Protein AF-B7Q8H0-F1 (afdb_monomer)

Mean predicted aligned error: 14.31 Å

Radius of gyration: 25.02 Å; Cα contacts (8 Å, |Δi|>4): 119; chains: 1; bounding box: 87×61×46 Å

InterPro domains:
  IPR004979 Transcription factor AP-2 [PTHR10812] (8-72)
  IPR013854 Transcription factor AP-2, C-terminal [PF03299] (25-73)

Sequence (161 aa):
MKPRNSSENHKEMVISAVTSPTDVFCSVPGRLSLLSSTSKYKVTVGEVQRRLSPPECLNASLLGGVLRRGMVKEFVDLLNQDRSPLCNTRPQTILEPNIQRHLTHFSLITHGFGSPAIVAALTAVQNFLNESLKYLEKQLSNYPSAPHLGSVDPKKEDTKK

Organism: Ixodes scapularis (NCBI:txid6945)

Foldseek 3Di:
DDDDDPPPPPPPPPPDDDFDQAAFLDWDFDPPDDPPDRDTDGDGLVNLVVCCDPPNVPDLDLVVLVVLLVVLVVVLVLLVLQQQDQDPDRDDRPDDPVSNVVSNVVCVVVSNVVSVVSSVVSVVVSSSSSSNSSVSVVVVVPPPDDPDDDDDDDDDDDDDD

pLDDT: mean 72.46, std 21.13, range [27.27, 94.62]

Structure (mmCIF, N/CA/C/O backbone):
data_AF-B7Q8H0-F1
#
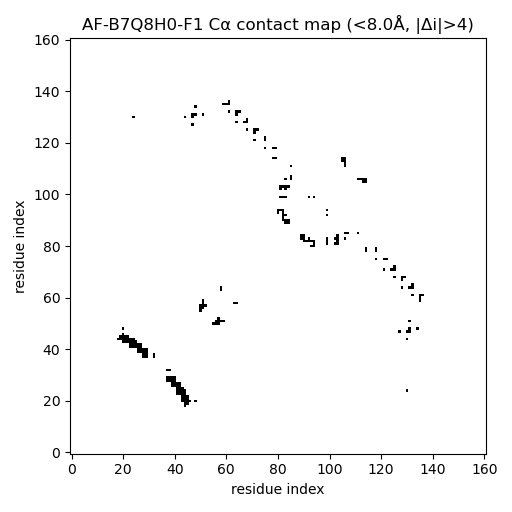_entry.id   AF-B7Q8H0-F1
#
loop_
_atom_site.group_PDB
_atom_site.id
_atom_site.type_symbol
_atom_site.label_atom_id
_atom_site.label_alt_id
_atom_site.label_comp_id
_atom_site.label_asym_id
_atom_site.label_entity_id
_atom_site.label_seq_id
_atom_site.pdbx_PDB_ins_code
_atom_site.Cartn_x
_atom_site.Cartn_y
_atom_site.Cartn_z
_atom_site.occupancy
_atom_site.B_iso_or_equiv
_atom_site.auth_seq_id
_atom_site.auth_comp_id
_atom_site.auth_asym_id
_atom_site.auth_atom_id
_atom_site.pdbx_PDB_model_num
ATOM 1 N N . MET A 1 1 ? 19.114 -30.294 -10.083 1.00 36.84 1 MET A N 1
ATOM 2 C CA . MET A 1 1 ? 18.721 -28.940 -9.630 1.00 36.84 1 MET A CA 1
ATOM 3 C C . MET A 1 1 ? 17.233 -28.965 -9.313 1.00 36.84 1 MET A C 1
ATOM 5 O O . MET A 1 1 ? 16.459 -29.375 -10.163 1.00 36.84 1 MET A O 1
ATOM 9 N N . LYS A 1 2 ? 16.851 -28.675 -8.066 1.00 30.56 2 LYS A N 1
ATOM 10 C CA . LYS A 1 2 ? 15.481 -28.847 -7.544 1.00 30.56 2 LYS A CA 1
ATOM 11 C C . LYS A 1 2 ? 14.653 -27.584 -7.854 1.00 30.56 2 LYS A C 1
ATOM 13 O O . LYS A 1 2 ? 15.193 -26.492 -7.662 1.00 30.56 2 LYS A O 1
ATOM 18 N N . PRO A 1 3 ? 13.403 -27.688 -8.337 1.00 30.77 3 PRO A N 1
ATOM 19 C CA . PRO A 1 3 ? 12.607 -26.517 -8.685 1.00 30.77 3 PRO A CA 1
ATOM 20 C C . PRO A 1 3 ? 12.142 -25.797 -7.412 1.00 30.77 3 PRO A C 1
ATOM 22 O O . PRO A 1 3 ? 11.745 -26.425 -6.429 1.00 30.77 3 PRO A O 1
ATOM 25 N N . ARG A 1 4 ? 12.238 -24.465 -7.419 1.00 28.38 4 ARG A N 1
ATOM 26 C CA . ARG A 1 4 ? 11.740 -23.584 -6.358 1.00 28.38 4 ARG A CA 1
ATOM 27 C C . ARG A 1 4 ? 10.243 -23.371 -6.598 1.00 28.38 4 ARG A C 1
ATOM 29 O O . ARG A 1 4 ? 9.867 -22.648 -7.513 1.00 28.38 4 ARG A O 1
ATOM 36 N N . ASN A 1 5 ? 9.409 -24.023 -5.790 1.00 28.61 5 ASN A N 1
ATOM 37 C CA . ASN A 1 5 ? 7.985 -23.715 -5.681 1.00 28.61 5 ASN A CA 1
ATOM 38 C C . ASN A 1 5 ? 7.831 -22.348 -5.002 1.00 28.61 5 ASN A C 1
ATOM 40 O O . ASN A 1 5 ? 7.979 -22.250 -3.785 1.00 28.61 5 ASN A O 1
ATOM 44 N N . SER A 1 6 ? 7.516 -21.313 -5.775 1.00 28.67 6 SER A N 1
ATOM 45 C CA . SER A 1 6 ? 6.968 -20.065 -5.241 1.00 28.67 6 SER A CA 1
ATOM 46 C C . SER A 1 6 ? 5.451 -20.127 -5.353 1.00 28.67 6 SER A C 1
ATOM 48 O O . SER A 1 6 ? 4.854 -19.641 -6.307 1.00 28.67 6 SER A O 1
ATOM 50 N N . SER A 1 7 ? 4.823 -20.784 -4.382 1.00 27.78 7 SER A N 1
ATOM 51 C CA . SER A 1 7 ? 3.393 -20.627 -4.130 1.00 27.78 7 SER A CA 1
ATOM 52 C C . SER A 1 7 ? 3.198 -19.320 -3.362 1.00 27.78 7 SER A C 1
ATOM 54 O O . SER A 1 7 ? 3.103 -19.318 -2.135 1.00 27.78 7 SER A O 1
ATOM 56 N N . GLU A 1 8 ? 3.198 -18.194 -4.077 1.00 27.72 8 GLU A N 1
ATOM 57 C CA . GLU A 1 8 ? 2.718 -16.926 -3.531 1.00 27.72 8 GLU A CA 1
ATOM 58 C C . GLU A 1 8 ? 1.201 -17.022 -3.395 1.00 27.72 8 GLU A C 1
ATOM 60 O O . GLU A 1 8 ? 0.430 -16.963 -4.350 1.00 27.72 8 GLU A O 1
ATOM 65 N N . ASN A 1 9 ? 0.788 -17.294 -2.162 1.00 27.27 9 ASN A N 1
ATOM 66 C CA . ASN A 1 9 ? -0.594 -17.423 -1.754 1.00 27.27 9 ASN A CA 1
ATOM 67 C C . ASN A 1 9 ? -1.225 -16.023 -1.771 1.00 27.27 9 ASN A C 1
ATOM 69 O O . ASN A 1 9 ? -1.240 -15.329 -0.753 1.00 27.27 9 ASN A O 1
ATOM 73 N N . HIS A 1 10 ? -1.723 -15.603 -2.935 1.00 34.06 10 HIS A N 1
ATOM 74 C CA . HIS A 1 10 ? -2.702 -14.527 -3.049 1.00 34.06 10 HIS A CA 1
ATOM 75 C C . HIS A 1 10 ? -3.998 -15.000 -2.384 1.00 34.06 10 HIS A C 1
ATOM 77 O O . HIS A 1 10 ? -4.952 -15.402 -3.045 1.00 34.06 10 HIS A O 1
ATOM 83 N N . LYS A 1 11 ? -4.028 -14.991 -1.049 1.00 33.84 11 LYS A N 1
ATOM 84 C CA . LYS A 1 11 ? -5.294 -15.038 -0.331 1.00 33.84 11 LYS A CA 1
ATOM 85 C C . LYS A 1 11 ? -5.954 -13.691 -0.541 1.00 33.84 11 LYS A C 1
ATOM 87 O O . LYS A 1 11 ? -5.590 -12.709 0.104 1.00 33.84 11 LYS A O 1
ATOM 92 N N . GLU A 1 12 ? -6.903 -13.673 -1.471 1.00 31.16 12 GLU A N 1
ATOM 93 C CA . GLU A 1 12 ? -8.043 -12.768 -1.434 1.00 31.16 12 GLU A CA 1
ATOM 94 C C . GLU A 1 12 ? -8.425 -12.545 0.029 1.00 31.16 12 GLU A C 1
ATOM 96 O O . GLU A 1 12 ? -8.741 -13.486 0.765 1.00 31.16 12 GLU A O 1
ATOM 101 N N . MET A 1 13 ? -8.297 -11.299 0.478 1.00 41.12 13 MET A N 1
ATOM 102 C CA . MET A 1 13 ? -8.630 -10.907 1.836 1.00 41.12 13 MET A CA 1
ATOM 103 C C . MET A 1 13 ? -10.152 -10.841 1.925 1.00 41.12 13 MET A C 1
ATOM 105 O O . MET A 1 13 ? -10.762 -9.779 1.833 1.00 41.12 13 MET A O 1
ATOM 109 N N . VAL A 1 14 ? -10.754 -12.024 2.046 1.00 32.28 14 VAL A N 1
ATOM 110 C CA . VAL A 1 14 ? -12.155 -12.211 2.393 1.00 32.28 14 VAL A CA 1
ATOM 111 C C . VAL A 1 14 ? -12.412 -11.395 3.651 1.00 32.28 14 VAL A C 1
ATOM 113 O O . VAL A 1 14 ? -11.711 -11.543 4.657 1.00 32.28 14 VAL A O 1
ATOM 116 N N . ILE A 1 15 ? -13.406 -10.513 3.557 1.00 40.50 15 ILE A N 1
ATOM 117 C CA . ILE A 1 15 ? -13.928 -9.655 4.619 1.00 40.50 15 ILE A CA 1
ATOM 118 C C . ILE A 1 15 ? -14.509 -10.577 5.699 1.00 40.50 15 ILE A C 1
ATOM 120 O O . ILE A 1 15 ? -15.704 -10.837 5.753 1.00 40.50 15 ILE A O 1
ATOM 124 N N . SER A 1 16 ? -13.635 -11.165 6.511 1.00 35.88 16 SER A N 1
ATOM 125 C CA . SER A 1 16 ? -14.035 -11.980 7.648 1.00 35.88 16 SER A CA 1
ATOM 126 C C . SER A 1 16 ? -14.335 -11.037 8.802 1.00 35.88 16 SER A C 1
ATOM 128 O O . SER A 1 16 ? -13.514 -10.193 9.176 1.00 35.88 16 SER A O 1
ATOM 130 N N . ALA A 1 17 ? -15.570 -11.153 9.274 1.00 48.72 17 ALA A N 1
ATOM 131 C CA . ALA A 1 17 ? -16.153 -10.387 10.351 1.00 48.72 17 ALA A CA 1
ATOM 132 C C . ALA A 1 17 ? -15.397 -10.595 11.674 1.00 48.72 17 ALA A C 1
ATOM 134 O O . ALA A 1 17 ? -14.929 -11.693 11.962 1.00 48.72 17 ALA A O 1
ATOM 135 N N . VAL A 1 18 ? -15.391 -9.528 12.481 1.00 49.91 18 VAL A N 1
ATOM 136 C CA . VAL A 1 18 ? -14.980 -9.458 13.893 1.00 49.91 18 VAL A CA 1
ATOM 137 C C . VAL A 1 18 ? -13.475 -9.601 14.140 1.00 49.91 18 VAL A C 1
ATOM 139 O O . VAL A 1 18 ? -12.925 -10.693 14.088 1.00 49.91 18 VAL A O 1
ATOM 142 N N . THR A 1 19 ? -12.825 -8.491 14.508 1.00 63.75 19 THR A N 1
ATOM 143 C CA . THR A 1 19 ? -11.487 -8.519 15.110 1.00 63.75 19 THR A CA 1
ATOM 144 C C . THR A 1 19 ? -11.484 -7.852 16.494 1.00 63.75 19 THR A C 1
ATOM 146 O O . THR A 1 19 ? -11.902 -6.706 16.677 1.00 63.75 19 THR A O 1
ATOM 149 N N . SER A 1 20 ? -11.071 -8.611 17.508 1.00 78.50 20 SER A N 1
ATOM 150 C CA .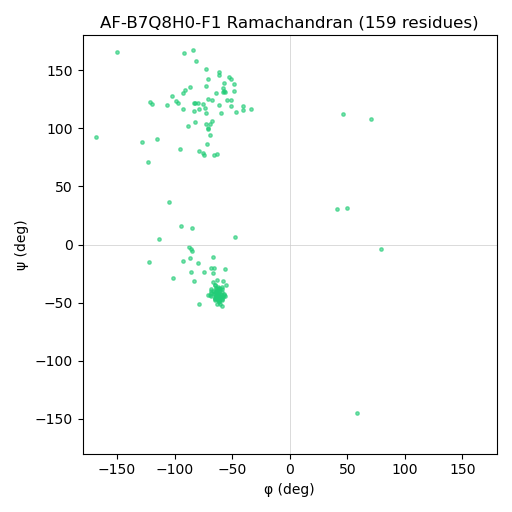 SER A 1 20 ? -10.778 -8.156 18.871 1.00 78.50 20 SER A CA 1
ATOM 151 C C . SER A 1 20 ? -9.462 -7.358 18.889 1.00 78.50 20 SER A C 1
ATOM 153 O O . SER A 1 20 ? -8.563 -7.668 18.106 1.00 78.50 20 SER A O 1
ATOM 155 N N . PRO A 1 21 ? -9.257 -6.376 19.796 1.00 80.69 21 PRO A N 1
ATOM 156 C CA . PRO A 1 21 ? -7.985 -5.646 19.912 1.00 80.69 21 PRO A CA 1
ATOM 157 C C . PRO A 1 21 ? -6.752 -6.539 20.145 1.00 80.69 21 PRO A C 1
ATOM 159 O O . PRO A 1 21 ? -5.623 -6.125 19.876 1.00 80.69 21 PRO A O 1
ATOM 162 N N . THR A 1 22 ? -6.961 -7.762 20.639 1.00 84.88 22 THR A N 1
ATOM 163 C CA . THR A 1 22 ? -5.925 -8.785 20.846 1.00 84.88 22 THR A CA 1
ATOM 164 C C . THR A 1 22 ? -5.540 -9.539 19.577 1.00 84.88 22 THR A C 1
ATOM 166 O O . THR A 1 22 ? -4.508 -10.213 19.562 1.00 84.88 22 THR A O 1
ATOM 169 N N . ASP A 1 23 ? -6.347 -9.452 18.522 1.00 86.69 23 ASP A N 1
ATOM 170 C CA . ASP A 1 23 ? -6.147 -10.237 17.311 1.00 86.69 23 ASP A CA 1
ATOM 171 C C . ASP A 1 23 ? -4.934 -9.739 16.542 1.00 86.69 23 ASP A C 1
ATOM 173 O O . ASP A 1 23 ? -4.648 -8.542 16.484 1.00 86.69 23 ASP A O 1
ATOM 177 N N . VAL A 1 24 ? -4.193 -10.674 15.951 1.00 86.25 24 VAL A N 1
ATOM 178 C CA . VAL A 1 24 ? -3.006 -10.358 15.156 1.00 86.25 24 VAL A CA 1
ATOM 179 C C . VAL A 1 24 ? -3.454 -9.884 13.778 1.00 86.25 24 VAL A C 1
ATOM 181 O O . VAL A 1 24 ? -4.017 -10.654 13.007 1.00 86.25 24 VAL A O 1
ATOM 184 N N . PHE A 1 25 ? -3.151 -8.629 13.459 1.00 83.56 25 PHE A N 1
ATOM 185 C CA . PHE A 1 25 ? -3.387 -8.019 12.154 1.00 83.56 25 PHE A CA 1
ATOM 186 C C . PHE A 1 25 ? -2.313 -8.431 11.138 1.00 83.56 25 PHE A C 1
ATOM 188 O O . PHE A 1 25 ? -2.622 -8.878 10.035 1.00 83.56 25 PHE A O 1
ATOM 195 N N . CYS A 1 26 ? -1.034 -8.285 11.488 1.00 85.81 26 CYS A N 1
ATOM 196 C CA . CYS A 1 26 ? 0.062 -8.656 10.599 1.00 85.81 26 CYS A CA 1
ATOM 197 C C . CYS A 1 26 ? 1.300 -9.092 11.385 1.00 85.81 26 CYS A C 1
ATOM 199 O O . CYS A 1 26 ? 1.397 -8.911 12.597 1.00 85.81 26 CYS A O 1
ATOM 201 N N . SER A 1 27 ? 2.248 -9.726 10.697 1.00 85.38 27 SER A N 1
ATOM 202 C CA . SER A 1 27 ? 3.529 -10.121 11.281 1.00 85.38 27 SER A CA 1
ATOM 203 C C . SER A 1 27 ? 4.663 -9.449 10.528 1.00 85.38 27 SER A C 1
ATOM 205 O O . SER A 1 27 ? 4.809 -9.653 9.325 1.00 85.38 27 SER A O 1
ATOM 207 N N . VAL A 1 28 ? 5.469 -8.665 11.237 1.00 81.56 28 VAL A N 1
ATOM 208 C CA . VAL A 1 28 ? 6.591 -7.929 10.651 1.00 81.56 28 VAL A CA 1
ATOM 209 C C . VAL A 1 28 ? 7.893 -8.666 10.969 1.00 81.56 28 VAL A C 1
ATOM 211 O O . VAL A 1 28 ? 8.138 -8.980 12.138 1.00 81.56 28 VAL A O 1
ATOM 214 N N . PRO A 1 29 ? 8.743 -8.967 9.971 1.00 77.94 29 PRO A N 1
ATOM 215 C CA . PRO A 1 29 ? 10.072 -9.512 10.223 1.00 77.94 29 PRO A CA 1
ATOM 216 C C . PRO A 1 29 ? 10.894 -8.565 11.106 1.00 77.94 29 PRO A C 1
ATOM 218 O O . PRO A 1 29 ? 10.916 -7.353 10.881 1.00 77.94 29 PRO A O 1
ATOM 221 N N . GLY A 1 30 ? 11.570 -9.107 12.115 1.00 72.12 30 GLY A N 1
ATOM 222 C CA . GLY A 1 30 ? 12.384 -8.315 13.019 1.00 72.12 30 GLY A CA 1
ATOM 223 C C . GLY A 1 30 ? 13.600 -7.714 12.331 1.00 72.12 30 GLY A C 1
ATOM 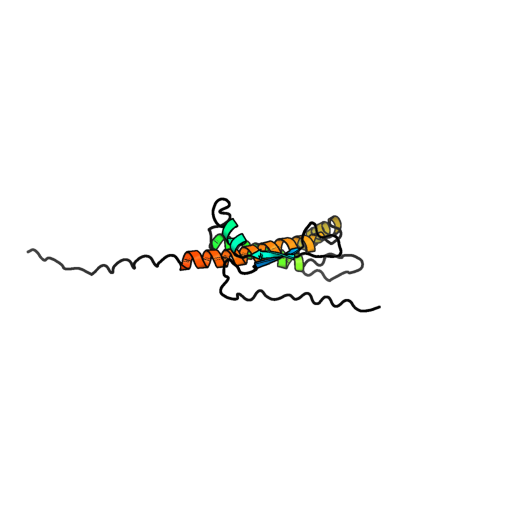224 O O . GLY A 1 30 ? 14.423 -8.431 11.770 1.00 72.12 30 GLY A O 1
ATOM 225 N N . ARG A 1 31 ? 13.742 -6.386 12.405 1.00 63.34 31 ARG A N 1
ATOM 226 C CA . ARG A 1 31 ? 14.841 -5.653 11.752 1.00 63.34 31 ARG A CA 1
ATOM 227 C C . ARG A 1 31 ? 16.235 -5.948 12.334 1.00 63.34 31 ARG A C 1
ATOM 229 O O . ARG A 1 31 ? 17.217 -5.557 11.721 1.00 63.34 31 ARG A O 1
ATOM 236 N N . LEU A 1 32 ? 16.325 -6.636 13.478 1.00 53.19 32 LEU A N 1
ATOM 237 C CA . LEU A 1 32 ? 17.582 -6.999 14.161 1.00 53.19 32 LEU A CA 1
ATOM 238 C C . LEU A 1 32 ? 17.867 -8.510 14.179 1.00 53.19 32 LEU A C 1
ATOM 240 O O . LEU A 1 32 ? 18.828 -8.960 14.799 1.00 53.19 32 LEU A O 1
ATOM 244 N N . SER A 1 33 ? 17.033 -9.311 13.520 1.00 54.69 33 SER A N 1
ATOM 245 C CA . SER A 1 33 ? 17.230 -10.752 13.441 1.00 54.69 33 SER A CA 1
ATOM 246 C C . SER A 1 33 ? 18.397 -11.073 12.506 1.00 54.69 33 SER A C 1
ATOM 248 O O . SER A 1 33 ? 18.250 -11.008 11.287 1.00 54.69 33 SER A O 1
ATOM 250 N N . LEU A 1 34 ? 19.558 -11.432 13.071 1.00 53.72 34 LEU A N 1
ATOM 251 C CA . LEU A 1 34 ? 20.654 -12.047 12.315 1.00 53.72 34 LEU A CA 1
ATOM 252 C C . LEU A 1 34 ? 20.104 -13.235 11.515 1.00 53.72 34 LEU A C 1
ATOM 254 O O . LEU A 1 34 ? 19.235 -13.955 12.009 1.00 53.72 34 LEU A O 1
ATOM 258 N N . LEU A 1 35 ? 20.626 -13.406 10.297 1.00 57.00 35 LEU A N 1
ATOM 259 C CA . LEU A 1 35 ? 20.151 -14.195 9.140 1.00 57.00 35 LEU A CA 1
ATOM 260 C C . LEU A 1 35 ? 19.702 -15.665 9.374 1.00 57.00 35 LEU A C 1
ATOM 262 O O . LEU A 1 35 ? 19.389 -16.354 8.411 1.00 57.00 35 LEU A O 1
ATOM 266 N N . SER A 1 36 ? 19.629 -16.150 10.616 1.00 54.16 36 SER A N 1
ATOM 267 C CA . SER A 1 36 ? 19.242 -17.514 10.998 1.00 54.16 36 SER A CA 1
ATOM 268 C C . SER A 1 36 ? 18.031 -17.603 11.954 1.00 54.16 36 SER A C 1
ATOM 270 O O . SER A 1 36 ? 17.423 -18.663 12.069 1.00 54.16 36 SER A O 1
ATOM 272 N N . SER A 1 37 ? 17.601 -16.509 12.602 1.00 55.00 37 SER A N 1
ATOM 273 C CA . SER A 1 37 ? 16.412 -16.517 13.479 1.00 55.00 37 SER A CA 1
ATOM 274 C C . SER A 1 37 ? 15.450 -15.400 13.092 1.00 55.00 37 SER A C 1
ATOM 276 O O . SER A 1 37 ? 15.553 -14.283 13.594 1.00 55.00 37 SER A O 1
ATOM 278 N N . THR A 1 38 ? 14.530 -15.663 12.156 1.00 64.06 38 THR A N 1
ATOM 279 C CA . THR A 1 38 ? 13.542 -14.666 11.709 1.00 64.06 38 THR A CA 1
ATOM 280 C C . THR A 1 38 ? 12.456 -14.486 12.774 1.00 64.06 38 THR A C 1
ATOM 282 O O . THR A 1 38 ? 11.348 -15.017 12.655 1.00 64.06 38 THR A O 1
ATOM 285 N N . SER A 1 39 ? 12.754 -13.757 13.844 1.00 71.12 39 SER A N 1
ATOM 286 C CA . SER A 1 39 ? 11.737 -13.375 14.818 1.00 71.12 39 SER A CA 1
ATOM 287 C C . SER A 1 39 ? 10.689 -12.526 14.102 1.00 71.12 39 SER A C 1
ATOM 289 O O . SER A 1 39 ? 11.006 -11.499 13.503 1.00 71.12 39 SER A O 1
ATOM 291 N N . LYS A 1 40 ? 9.436 -12.984 14.105 1.00 80.44 40 LYS A N 1
ATOM 292 C CA . LYS A 1 40 ? 8.301 -12.240 13.553 1.00 80.44 40 LYS A CA 1
ATOM 293 C C . LYS A 1 40 ? 7.592 -11.526 14.694 1.00 80.44 40 LYS A C 1
ATOM 295 O O . LYS A 1 40 ? 7.125 -12.174 15.629 1.00 80.44 40 LYS A O 1
ATOM 300 N N . TYR A 1 41 ? 7.494 -10.207 14.606 1.00 83.75 41 TYR A N 1
ATOM 301 C CA . TYR A 1 41 ? 6.733 -9.406 15.555 1.00 83.75 41 TYR A CA 1
ATOM 302 C C . TYR A 1 41 ? 5.265 -9.400 15.154 1.00 83.75 41 TYR A C 1
ATOM 304 O O . TYR A 1 41 ? 4.923 -8.996 14.042 1.00 83.75 41 TYR A O 1
ATOM 312 N N . LYS A 1 42 ? 4.404 -9.856 16.063 1.00 87.44 42 LYS A N 1
ATOM 313 C CA . LYS A 1 42 ? 2.952 -9.799 15.898 1.00 87.44 42 LYS A CA 1
ATOM 314 C C . LYS A 1 42 ? 2.488 -8.365 16.138 1.00 87.44 42 LYS A C 1
ATOM 316 O O . LYS A 1 42 ? 2.694 -7.827 17.220 1.00 87.44 42 LYS A O 1
ATOM 321 N N . VAL A 1 43 ? 1.858 -7.772 15.136 1.00 87.31 43 VAL A N 1
ATOM 322 C CA . VAL A 1 43 ? 1.170 -6.487 15.241 1.00 87.31 43 VAL A CA 1
ATOM 323 C C . VAL A 1 43 ? -0.306 -6.788 15.428 1.00 87.31 43 VAL A C 1
ATOM 325 O O . VAL A 1 43 ? -0.889 -7.502 14.611 1.00 87.31 43 VAL A O 1
ATOM 328 N N . THR A 1 44 ? -0.902 -6.290 16.507 1.00 90.62 44 THR A N 1
ATOM 329 C CA . THR A 1 44 ? -2.312 -6.535 16.820 1.00 90.62 44 THR A CA 1
ATOM 330 C C . THR A 1 44 ? -3.227 -5.459 16.243 1.00 90.62 44 THR A C 1
ATOM 332 O O . THR A 1 44 ? -2.784 -4.373 15.871 1.00 90.62 44 THR A O 1
ATOM 335 N N . VAL A 1 45 ? -4.526 -5.736 16.195 1.00 87.81 45 VAL A N 1
ATOM 336 C CA . VAL A 1 45 ? -5.551 -4.753 15.816 1.00 87.81 45 VAL A CA 1
ATOM 337 C C . VAL A 1 45 ? -5.599 -3.585 16.808 1.00 87.81 45 VAL A C 1
ATOM 339 O O . VAL A 1 45 ? -5.825 -2.446 16.402 1.00 87.81 45 VAL A O 1
ATOM 342 N N . GLY A 1 46 ? -5.282 -3.817 18.088 1.00 85.56 46 GLY A N 1
ATOM 343 C CA . GLY A 1 46 ? -5.157 -2.753 19.090 1.00 85.56 46 GLY A CA 1
ATOM 344 C C . GLY A 1 46 ? -4.112 -1.685 18.736 1.00 85.56 46 GLY A C 1
ATOM 345 O O . GLY A 1 46 ? -4.311 -0.510 19.033 1.00 85.56 46 GLY A O 1
ATOM 346 N N . GLU A 1 47 ? -3.039 -2.053 18.031 1.00 85.44 47 GLU A N 1
ATOM 347 C CA . GLU A 1 47 ? -2.057 -1.090 17.515 1.00 85.44 47 GLU A CA 1
ATOM 348 C C . GLU A 1 47 ? -2.649 -0.204 16.408 1.00 85.44 47 GLU A C 1
ATOM 350 O O . GLU A 1 47 ? -2.406 1.001 16.385 1.00 85.44 47 GLU A O 1
ATOM 355 N N . VAL A 1 48 ? -3.464 -0.773 15.511 1.00 85.19 48 VAL A N 1
ATOM 356 C CA . VAL A 1 48 ? -4.174 -0.008 14.469 1.00 85.19 48 VAL A CA 1
ATOM 357 C C . VAL A 1 48 ? -5.143 0.981 15.116 1.00 85.19 48 VAL A C 1
ATOM 359 O O . VAL A 1 48 ? -5.133 2.165 14.780 1.00 85.19 48 VAL A O 1
ATOM 362 N N . GLN A 1 49 ? -5.917 0.517 16.099 1.00 83.69 49 GLN A N 1
ATOM 363 C CA . GLN A 1 49 ? -6.835 1.353 16.869 1.00 83.69 49 GLN A CA 1
ATOM 364 C C . GLN A 1 49 ? -6.110 2.520 17.552 1.00 83.69 49 GLN A C 1
ATOM 366 O O . GLN A 1 49 ? -6.581 3.655 17.480 1.00 83.69 49 GLN A O 1
ATOM 371 N N . ARG A 1 50 ? -4.937 2.265 18.145 1.00 84.69 50 ARG A N 1
ATOM 372 C CA . ARG A 1 50 ? -4.123 3.286 18.816 1.00 84.69 50 ARG A CA 1
ATOM 373 C C . ARG A 1 50 ? -3.711 4.428 17.878 1.00 84.69 50 ARG A C 1
ATOM 375 O O . ARG A 1 50 ? -3.697 5.576 18.311 1.00 84.69 50 ARG A O 1
ATOM 382 N N . ARG A 1 51 ? -3.419 4.137 16.602 1.00 81.56 51 ARG A N 1
ATOM 383 C CA . ARG A 1 51 ? -3.067 5.154 15.584 1.00 81.56 51 ARG A CA 1
ATOM 384 C C . ARG A 1 51 ? -4.261 5.975 15.091 1.00 81.56 51 ARG A C 1
ATOM 386 O O . ARG A 1 51 ? -4.093 7.082 14.582 1.00 81.56 51 ARG A O 1
ATOM 393 N N . LEU A 1 52 ? -5.471 5.429 15.202 1.00 78.62 52 LEU A N 1
ATOM 394 C CA . LEU A 1 52 ? -6.711 6.118 14.827 1.00 78.62 52 LEU A CA 1
ATOM 395 C C . LEU A 1 52 ? -7.258 6.991 15.962 1.00 78.62 52 LEU A C 1
ATOM 397 O O . LEU A 1 52 ? -7.983 7.946 15.694 1.00 78.62 52 LEU A O 1
ATOM 401 N N . SER A 1 53 ? -6.912 6.681 17.213 1.00 74.00 53 SER A N 1
ATOM 402 C CA . SER A 1 53 ? -7.211 7.499 18.391 1.00 74.00 53 SER A CA 1
ATOM 403 C C . SER A 1 53 ? -6.170 8.612 18.616 1.00 74.00 53 SER A C 1
ATOM 405 O O . SER A 1 53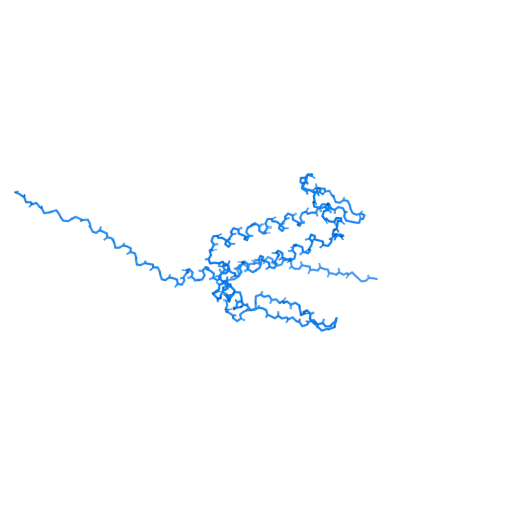 ? -5.091 8.581 18.015 1.00 74.00 53 SER A O 1
ATOM 407 N N . PRO A 1 54 ? -6.448 9.597 19.492 1.00 72.44 54 PRO A N 1
ATOM 408 C CA . PRO A 1 54 ? -5.432 10.550 19.937 1.00 72.44 54 PRO A CA 1
ATOM 409 C C . PRO A 1 54 ? -4.176 9.835 20.471 1.00 72.44 54 PRO A C 1
ATOM 411 O O . PRO A 1 54 ? -4.314 8.784 21.105 1.00 72.44 54 PRO A O 1
ATOM 414 N N . PRO A 1 55 ? -2.958 10.371 20.252 1.00 62.72 55 PRO A N 1
ATOM 415 C CA . PRO A 1 55 ? -2.635 11.688 19.681 1.00 62.72 55 PRO A CA 1
ATOM 416 C C . PRO A 1 55 ? -2.560 11.743 18.143 1.00 62.72 55 PRO A C 1
ATOM 418 O O . PRO A 1 55 ? -2.500 12.836 17.590 1.00 62.72 55 PRO A O 1
ATOM 421 N N . GLU A 1 56 ? -2.549 10.603 17.447 1.00 69.00 56 GLU A N 1
ATOM 422 C CA . GLU A 1 56 ? -2.264 10.554 16.005 1.00 69.00 56 GLU A CA 1
ATOM 423 C C . GLU A 1 56 ? -3.504 10.854 15.138 1.00 69.00 56 GLU A C 1
ATOM 425 O O . GLU A 1 56 ? -3.344 11.454 14.078 1.00 69.00 56 GLU A O 1
ATOM 430 N N . CYS A 1 57 ? -4.727 10.507 15.584 1.00 66.56 57 CYS A N 1
ATOM 431 C CA . CYS A 1 57 ? -6.023 10.849 14.951 1.00 66.56 57 CYS A CA 1
ATOM 432 C C . CYS A 1 57 ? -6.049 10.741 13.410 1.00 66.56 57 CYS A C 1
ATOM 434 O O . CYS A 1 57 ? -6.770 11.479 12.734 1.00 66.56 57 CYS A O 1
ATOM 436 N N . LEU A 1 58 ? -5.251 9.831 12.840 1.00 64.25 58 LEU A N 1
ATOM 437 C CA . LEU A 1 58 ? -4.761 9.967 11.466 1.00 64.25 58 LEU A CA 1
ATOM 438 C C . LEU A 1 58 ? -5.865 9.890 10.412 1.00 64.25 58 LEU A C 1
ATOM 440 O O . LEU A 1 58 ? -5.646 10.338 9.290 1.00 64.25 58 LEU A O 1
ATOM 444 N N . ASN A 1 59 ? -7.029 9.313 10.738 1.00 60.78 59 ASN A N 1
ATOM 445 C CA . ASN A 1 59 ? -8.179 9.246 9.841 1.00 60.78 59 ASN A CA 1
ATOM 446 C C . ASN A 1 59 ? -9.474 8.796 10.521 1.00 60.78 59 ASN A C 1
ATOM 448 O O . ASN A 1 59 ? -9.785 7.610 10.543 1.00 60.78 59 ASN A O 1
ATOM 452 N N . ALA A 1 60 ? -10.280 9.746 10.991 1.00 65.88 60 ALA A N 1
ATOM 453 C CA . ALA A 1 60 ? -11.611 9.447 11.528 1.00 65.88 60 ALA A CA 1
ATOM 454 C C . ALA A 1 60 ? -12.726 9.388 10.456 1.00 65.88 60 ALA A C 1
ATOM 456 O O . ALA A 1 60 ? -13.872 9.092 10.779 1.00 65.88 60 ALA A O 1
ATOM 457 N N . SER A 1 61 ? -12.427 9.677 9.181 1.00 77.75 61 SER A N 1
ATOM 458 C CA . SER A 1 61 ? -13.436 9.690 8.109 1.00 77.75 61 SER A CA 1
ATOM 459 C C . SER A 1 61 ? -13.526 8.344 7.388 1.00 77.75 61 SER A C 1
ATOM 461 O O . SER A 1 61 ? -12.581 7.934 6.707 1.00 77.75 61 SER A O 1
ATOM 463 N N . LEU A 1 62 ? -14.694 7.695 7.480 1.00 83.06 62 LEU A N 1
ATOM 464 C CA . LEU A 1 62 ? -15.015 6.466 6.746 1.00 83.06 62 LEU A CA 1
ATOM 465 C C . LEU A 1 62 ? -14.913 6.681 5.227 1.00 83.06 62 LEU A C 1
ATOM 467 O O . LEU A 1 62 ? -14.238 5.916 4.540 1.00 83.06 62 LEU A O 1
ATOM 471 N N . LEU A 1 63 ? -15.504 7.769 4.715 1.00 87.44 63 LEU A N 1
ATOM 472 C CA . LEU A 1 63 ? -15.455 8.123 3.292 1.00 87.44 63 LEU A CA 1
ATOM 473 C C . LEU A 1 63 ? -14.010 8.304 2.809 1.00 87.44 63 LEU A C 1
ATOM 475 O O . LEU A 1 63 ? -13.615 7.722 1.799 1.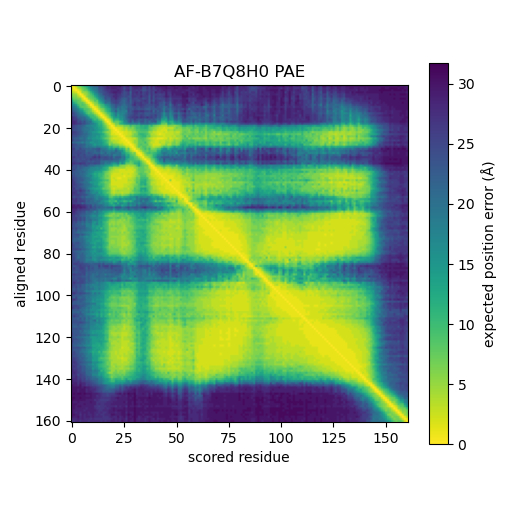00 87.44 63 LEU A O 1
ATOM 479 N N . GLY A 1 64 ? -13.195 9.050 3.561 1.00 86.81 64 GLY A N 1
ATOM 480 C CA . GLY A 1 64 ? -11.778 9.226 3.236 1.00 86.81 64 GLY A CA 1
ATOM 481 C C . GLY A 1 64 ? -11.006 7.902 3.238 1.00 86.81 64 GLY A C 1
ATOM 482 O O . GLY A 1 64 ? -10.140 7.685 2.388 1.00 86.81 64 GLY A O 1
ATOM 483 N N . GLY A 1 65 ? -11.335 6.994 4.163 1.00 87.69 65 GLY A N 1
ATOM 484 C CA . GLY A 1 65 ? -10.760 5.649 4.222 1.00 87.69 65 GLY A CA 1
ATOM 485 C C . GLY A 1 65 ? -11.069 4.815 2.980 1.00 87.69 65 GLY A C 1
ATOM 486 O O . GLY A 1 65 ? -10.154 4.221 2.406 1.00 87.69 65 GLY A O 1
ATOM 487 N N . VAL A 1 66 ? -12.326 4.818 2.530 1.00 89.88 66 VAL A N 1
ATOM 488 C CA . VAL A 1 66 ? -12.765 4.070 1.342 1.00 89.88 66 VAL A CA 1
ATOM 489 C C . VAL A 1 66 ? -12.097 4.613 0.081 1.00 89.88 66 VAL A C 1
ATOM 491 O O . VAL A 1 66 ? -11.556 3.830 -0.702 1.00 89.88 66 VAL A O 1
ATOM 494 N N . LEU A 1 67 ? -12.063 5.939 -0.087 1.00 91.19 67 LEU A N 1
ATOM 495 C CA . LEU A 1 67 ? -11.451 6.580 -1.254 1.00 91.19 67 LEU A CA 1
ATOM 496 C C . LEU A 1 67 ? -9.954 6.275 -1.353 1.00 91.19 67 LEU A C 1
ATOM 498 O O . LEU A 1 67 ? -9.483 5.840 -2.403 1.00 91.19 67 LEU A O 1
ATOM 502 N N . ARG A 1 68 ? -9.204 6.421 -0.252 1.00 90.88 68 ARG A N 1
ATOM 503 C CA . ARG A 1 68 ? -7.773 6.080 -0.249 1.00 90.88 68 ARG A CA 1
ATOM 504 C C . ARG A 1 68 ? -7.531 4.609 -0.541 1.00 90.88 68 ARG A C 1
ATOM 506 O O . ARG A 1 68 ? -6.617 4.300 -1.297 1.00 90.88 68 ARG A O 1
ATOM 513 N N . ARG A 1 69 ? -8.339 3.703 0.024 1.00 90.94 69 ARG A N 1
ATOM 514 C CA . ARG A 1 69 ? -8.218 2.270 -0.278 1.00 90.94 69 ARG A CA 1
ATOM 515 C C . ARG A 1 69 ? -8.398 2.014 -1.775 1.00 90.94 69 ARG A C 1
ATOM 517 O O . ARG A 1 69 ? -7.602 1.276 -2.344 1.00 90.94 69 ARG A O 1
ATOM 524 N N . GLY A 1 70 ? -9.398 2.642 -2.396 1.00 92.44 70 GLY A N 1
ATOM 525 C CA . GLY A 1 70 ? -9.635 2.552 -3.838 1.00 92.44 70 GLY A CA 1
ATOM 526 C C . GLY A 1 70 ? -8.434 3.031 -4.653 1.00 92.44 70 GLY A C 1
ATOM 527 O O . GLY A 1 70 ? -7.906 2.275 -5.459 1.00 92.44 70 GLY A O 1
ATOM 528 N N . MET A 1 71 ? -7.933 4.239 -4.378 1.00 93.44 71 MET A N 1
ATOM 529 C CA . MET A 1 71 ? -6.778 4.792 -5.098 1.00 93.44 71 MET A CA 1
ATOM 530 C C . MET A 1 71 ? -5.521 3.926 -4.969 1.00 93.44 71 MET A C 1
ATOM 532 O O . MET A 1 71 ? -4.810 3.715 -5.949 1.00 93.44 71 MET A O 1
ATOM 536 N N . VAL A 1 72 ? -5.238 3.417 -3.765 1.00 94.38 72 VAL A N 1
ATOM 537 C CA . VAL A 1 72 ? -4.064 2.564 -3.542 1.00 94.38 72 VAL A CA 1
ATOM 538 C C . VAL A 1 72 ? -4.205 1.239 -4.290 1.00 94.38 72 VAL A C 1
ATOM 540 O O . VAL A 1 72 ? -3.224 0.773 -4.867 1.00 94.38 72 VAL A O 1
ATOM 543 N N . LYS A 1 73 ? -5.405 0.648 -4.306 1.00 93.19 73 LYS A N 1
ATOM 544 C CA . LYS A 1 73 ? -5.673 -0.586 -5.049 1.00 93.19 73 LYS A CA 1
ATOM 545 C C . LYS A 1 73 ? -5.427 -0.400 -6.547 1.00 93.19 73 LYS A C 1
ATOM 547 O O . LYS A 1 73 ? -4.654 -1.164 -7.113 1.00 93.19 73 LYS A O 1
ATOM 552 N N . GLU A 1 74 ? -6.002 0.637 -7.152 1.00 94.62 74 GLU A N 1
ATOM 553 C CA . GLU A 1 74 ? -5.812 0.927 -8.582 1.00 94.62 74 GLU A CA 1
ATOM 554 C C . GLU A 1 74 ? -4.336 1.134 -8.930 1.00 94.62 74 GLU A C 1
ATOM 556 O O . GLU A 1 74 ? -3.843 0.630 -9.936 1.00 94.62 74 GLU A O 1
ATOM 561 N N . PHE A 1 75 ? -3.590 1.830 -8.067 1.00 94.25 75 PHE A N 1
ATOM 562 C CA . PHE A 1 75 ? -2.168 2.049 -8.304 1.00 94.25 75 PHE A CA 1
ATOM 563 C C . PHE A 1 75 ? -1.343 0.758 -8.182 1.00 94.25 75 PHE A C 1
ATOM 565 O O . PHE A 1 75 ? -0.430 0.536 -8.976 1.00 94.25 75 PHE A O 1
ATOM 572 N N . VAL A 1 76 ? -1.674 -0.125 -7.236 1.00 93.75 76 VAL A N 1
ATOM 573 C CA . VAL A 1 76 ? -1.050 -1.455 -7.143 1.00 93.75 76 VAL A CA 1
ATOM 574 C C . VAL A 1 76 ? -1.372 -2.305 -8.367 1.00 93.75 76 VAL A C 1
ATOM 576 O O . VAL A 1 76 ? -0.469 -2.929 -8.923 1.00 93.75 76 VAL A O 1
ATOM 579 N N . ASP A 1 77 ? -2.625 -2.306 -8.814 1.00 92.69 77 ASP A N 1
ATOM 580 C CA . ASP A 1 77 ? -3.051 -3.063 -9.989 1.00 92.69 77 ASP A CA 1
ATOM 581 C C . ASP A 1 77 ? -2.354 -2.553 -11.262 1.00 92.69 77 ASP A C 1
ATOM 583 O O . ASP A 1 77 ? -1.896 -3.361 -12.070 1.00 92.69 77 ASP A O 1
ATOM 587 N N . LEU A 1 78 ? -2.165 -1.235 -11.396 1.00 92.75 78 LEU A N 1
ATOM 588 C CA . LEU A 1 78 ? -1.374 -0.629 -12.470 1.00 92.75 78 LEU A CA 1
ATOM 589 C C . LEU A 1 78 ? 0.092 -1.089 -12.439 1.00 92.75 78 LEU A C 1
ATOM 591 O O . LEU A 1 78 ? 0.634 -1.492 -13.466 1.00 92.75 78 LEU A O 1
ATOM 595 N N . LEU A 1 79 ? 0.742 -1.050 -11.271 1.00 91.25 79 LEU A N 1
ATOM 596 C CA . LEU A 1 79 ? 2.140 -1.473 -11.129 1.00 91.25 79 LEU A CA 1
ATOM 597 C C . LEU A 1 79 ? 2.321 -2.973 -11.398 1.00 91.25 79 LEU A C 1
ATOM 599 O O . LEU A 1 79 ? 3.324 -3.372 -11.982 1.00 91.25 79 LEU A O 1
ATOM 603 N N . ASN A 1 80 ? 1.342 -3.804 -11.033 1.00 89.62 80 ASN A N 1
ATOM 604 C CA . ASN A 1 80 ? 1.345 -5.238 -11.340 1.00 89.62 80 ASN A CA 1
ATOM 605 C C . ASN A 1 80 ? 1.185 -5.533 -12.842 1.00 89.62 80 ASN A C 1
ATOM 607 O O . ASN A 1 80 ? 1.536 -6.623 -13.301 1.00 89.62 80 ASN A O 1
ATOM 611 N N . GLN A 1 81 ? 0.669 -4.576 -13.616 1.00 88.75 81 GLN A N 1
ATOM 612 C CA . GLN A 1 81 ? 0.588 -4.656 -15.074 1.00 88.75 81 GLN A CA 1
ATOM 613 C C . GLN A 1 81 ? 1.853 -4.146 -15.775 1.00 88.75 81 GLN A C 1
ATOM 615 O O . GLN A 1 81 ? 1.924 -4.234 -17.001 1.00 88.75 81 GLN A O 1
ATOM 620 N N . ASP A 1 82 ? 2.855 -3.652 -15.040 1.00 88.19 82 ASP A N 1
ATOM 621 C CA . ASP A 1 82 ? 4.115 -3.207 -15.629 1.00 88.19 82 ASP A CA 1
ATOM 622 C C . ASP A 1 82 ? 4.803 -4.365 -16.373 1.00 88.19 82 ASP A C 1
ATOM 624 O O . ASP A 1 82 ? 5.257 -5.350 -15.785 1.00 88.19 82 ASP A O 1
ATOM 628 N N . ARG A 1 83 ? 4.882 -4.244 -17.703 1.00 84.50 83 ARG A N 1
ATOM 629 C CA . ARG A 1 83 ? 5.576 -5.184 -18.594 1.00 84.50 83 ARG A CA 1
ATOM 630 C C . ARG A 1 83 ? 6.902 -4.609 -19.085 1.00 84.50 83 ARG A C 1
ATOM 632 O O . ARG A 1 83 ? 7.295 -4.821 -20.229 1.00 84.50 83 ARG A O 1
ATOM 639 N N . SER A 1 84 ? 7.605 -3.878 -18.226 1.00 85.31 84 SER A N 1
ATOM 640 C CA . SER A 1 84 ? 8.941 -3.381 -18.538 1.00 85.31 84 SER A CA 1
ATOM 641 C C . SER A 1 84 ? 9.884 -4.543 -18.879 1.00 85.31 84 SER A C 1
ATOM 643 O O . SER A 1 84 ? 9.923 -5.527 -18.136 1.00 85.31 84 SER A O 1
ATOM 645 N N . PRO A 1 85 ? 10.644 -4.470 -19.989 1.00 77.69 85 PRO A N 1
ATOM 646 C CA . PRO A 1 85 ? 11.571 -5.526 -20.374 1.00 77.69 85 PRO A CA 1
ATOM 647 C C . PRO A 1 85 ? 12.736 -5.565 -19.383 1.00 77.69 85 PRO A C 1
ATOM 649 O O . PRO A 1 85 ? 13.706 -4.818 -19.493 1.00 77.69 85 PRO A O 1
ATOM 652 N N . LEU A 1 86 ? 12.617 -6.426 -18.378 1.00 72.75 86 LEU A N 1
ATOM 653 C CA . LEU A 1 86 ? 13.684 -6.725 -17.436 1.00 72.75 86 LEU A CA 1
ATOM 654 C C . LEU A 1 86 ? 14.458 -7.941 -17.965 1.00 72.75 86 LEU A C 1
ATOM 656 O O . LEU A 1 86 ? 13.879 -8.964 -18.349 1.00 72.75 86 LEU A O 1
ATOM 660 N N . CYS A 1 87 ? 15.785 -7.829 -18.015 1.00 70.06 87 CYS A N 1
ATOM 661 C CA . CYS A 1 87 ? 16.672 -8.846 -18.592 1.00 70.06 87 CYS A CA 1
ATOM 662 C C . CYS A 1 87 ? 16.341 -9.148 -20.076 1.00 70.06 87 CYS A C 1
ATOM 664 O O . CYS A 1 87 ? 15.988 -8.250 -20.833 1.00 70.06 87 CYS A O 1
ATOM 666 N N . ASN A 1 88 ? 16.481 -10.402 -20.525 1.00 61.06 88 ASN A N 1
ATOM 667 C CA . ASN A 1 88 ? 16.230 -10.793 -21.920 1.00 61.06 88 ASN A CA 1
ATOM 668 C C . ASN A 1 88 ? 14.745 -11.102 -22.217 1.00 61.06 88 ASN A C 1
ATOM 670 O O . ASN A 1 88 ? 14.434 -11.722 -23.233 1.00 61.06 88 ASN A O 1
ATOM 674 N N . THR A 1 89 ? 13.820 -10.722 -21.326 1.00 70.12 89 THR A N 1
ATOM 675 C CA . THR A 1 89 ? 12.381 -10.928 -21.537 1.00 70.12 89 THR A CA 1
ATOM 676 C C . THR A 1 89 ? 11.762 -9.721 -22.237 1.00 70.12 89 THR A C 1
ATOM 678 O O . THR A 1 89 ? 12.022 -8.576 -21.876 1.00 70.12 89 THR A O 1
ATOM 681 N N . ARG A 1 90 ? 10.951 -9.973 -23.272 1.00 67.19 90 ARG A N 1
ATOM 682 C CA . ARG A 1 90 ? 10.228 -8.943 -24.037 1.00 67.19 90 ARG A CA 1
ATOM 683 C C . ARG A 1 90 ? 8.727 -9.236 -24.014 1.00 67.19 90 ARG A C 1
ATOM 685 O O . ARG A 1 90 ? 8.187 -9.718 -25.009 1.00 67.19 90 ARG A O 1
ATOM 692 N N . PRO A 1 91 ? 8.067 -9.051 -22.860 1.00 74.38 91 PRO A N 1
ATOM 693 C CA . PRO A 1 91 ? 6.624 -9.226 -22.771 1.00 74.38 91 PRO A CA 1
ATOM 694 C C . PRO A 1 91 ? 5.902 -8.233 -23.696 1.00 74.38 91 PRO A C 1
ATOM 696 O O . PRO A 1 91 ? 6.356 -7.106 -23.891 1.00 74.38 91 PRO A O 1
ATOM 699 N N . GLN A 1 92 ? 4.775 -8.658 -24.270 1.00 72.12 92 GLN A N 1
ATOM 700 C CA . GLN A 1 92 ? 3.902 -7.772 -25.042 1.00 72.12 92 GLN A CA 1
ATOM 701 C C . GLN A 1 92 ? 3.336 -6.689 -24.117 1.00 72.12 92 GLN A C 1
ATOM 703 O O . GLN A 1 92 ? 2.837 -6.994 -23.031 1.00 72.12 92 GLN A O 1
ATOM 708 N N . THR A 1 93 ? 3.437 -5.428 -24.529 1.00 74.81 93 THR A N 1
ATOM 709 C CA . THR A 1 93 ? 2.965 -4.285 -23.741 1.00 74.81 93 THR A CA 1
ATOM 710 C C . THR A 1 93 ? 1.438 -4.261 -23.710 1.00 74.81 93 THR A C 1
ATOM 712 O O . THR A 1 93 ? 0.806 -4.262 -24.763 1.00 74.81 93 THR A O 1
ATOM 715 N N . ILE A 1 94 ? 0.858 -4.239 -22.508 1.00 82.75 94 ILE A N 1
ATOM 716 C CA . ILE A 1 94 ? -0.602 -4.218 -22.283 1.00 82.75 94 ILE A CA 1
ATOM 717 C C . ILE A 1 94 ? -1.074 -2.796 -21.933 1.00 82.75 94 ILE A C 1
ATOM 719 O O . ILE A 1 94 ? -2.204 -2.418 -22.230 1.00 82.75 94 ILE A O 1
ATOM 723 N N . LEU A 1 95 ? -0.191 -2.005 -21.317 1.00 84.44 95 LEU A N 1
ATOM 724 C CA . LEU A 1 95 ? -0.447 -0.624 -20.925 1.00 84.44 95 LEU A CA 1
ATOM 725 C C . LEU A 1 95 ? -0.270 0.344 -22.100 1.00 84.44 95 LEU A C 1
ATOM 727 O O . LEU A 1 95 ? 0.448 0.069 -23.063 1.00 84.44 95 LEU A O 1
ATOM 731 N N . GLU A 1 96 ? -0.901 1.512 -21.980 1.00 87.88 96 GLU A N 1
ATOM 732 C CA . GLU A 1 96 ? -0.759 2.607 -22.937 1.00 87.88 96 GLU A CA 1
ATOM 733 C C . GLU A 1 96 ? 0.730 3.017 -23.079 1.00 87.88 96 GLU A C 1
ATOM 735 O O . GLU A 1 96 ? 1.456 3.055 -22.075 1.00 87.88 96 GLU A O 1
ATOM 740 N N . PRO A 1 97 ? 1.222 3.302 -24.305 1.00 85.25 97 PRO A N 1
ATOM 741 C CA . PRO A 1 97 ? 2.648 3.513 -24.558 1.00 85.25 97 PRO A CA 1
ATOM 742 C C . PRO A 1 97 ? 3.321 4.602 -23.714 1.00 85.25 97 PRO A C 1
ATOM 744 O O . PRO A 1 97 ? 4.492 4.449 -23.355 1.00 85.25 97 PRO A O 1
ATOM 747 N N . ASN A 1 98 ? 2.634 5.701 -23.381 1.00 90.69 98 ASN A N 1
ATOM 748 C CA . ASN A 1 98 ? 3.207 6.736 -22.524 1.00 90.69 98 ASN A CA 1
ATOM 749 C C . ASN A 1 98 ? 3.335 6.252 -21.080 1.00 90.69 98 ASN A C 1
ATOM 751 O O . ASN A 1 98 ? 4.392 6.454 -20.482 1.00 90.69 98 ASN A O 1
ATOM 755 N N . ILE A 1 99 ? 2.328 5.575 -20.527 1.00 90.56 99 ILE A N 1
ATOM 756 C CA . ILE A 1 99 ? 2.397 5.010 -19.168 1.00 90.56 99 ILE A CA 1
ATOM 757 C C . ILE A 1 99 ? 3.527 3.978 -19.075 1.00 90.56 99 ILE A C 1
ATOM 759 O O . ILE A 1 99 ? 4.393 4.078 -18.202 1.00 90.56 99 ILE A O 1
ATOM 763 N N . GLN A 1 100 ? 3.578 3.038 -20.023 1.00 90.38 100 GLN A N 1
ATOM 764 C CA . GLN A 1 100 ? 4.592 1.986 -20.045 1.00 90.38 100 GLN A CA 1
ATOM 765 C C . GLN A 1 100 ? 6.011 2.563 -20.140 1.00 90.38 100 GLN A C 1
ATOM 767 O O . GLN A 1 100 ? 6.908 2.079 -19.455 1.00 90.38 100 GLN A O 1
ATOM 772 N N . ARG A 1 101 ? 6.223 3.636 -20.919 1.00 90.31 101 ARG A N 1
ATOM 773 C CA . ARG A 1 101 ? 7.531 4.307 -21.026 1.00 90.31 101 ARG A CA 1
ATOM 774 C C . ARG A 1 101 ? 8.038 4.807 -19.671 1.00 90.31 101 ARG A C 1
ATOM 776 O O . ARG A 1 101 ? 9.209 4.605 -19.351 1.00 90.31 101 ARG A O 1
ATOM 783 N N . HIS A 1 102 ? 7.179 5.448 -18.879 1.00 93.69 102 HIS A N 1
ATOM 784 C CA . HIS A 1 102 ? 7.564 5.972 -17.565 1.00 93.69 102 HIS A CA 1
ATOM 785 C C . HIS A 1 102 ? 7.861 4.845 -16.572 1.00 93.69 102 HIS A C 1
ATOM 787 O O . HIS A 1 102 ? 8.862 4.914 -15.858 1.00 93.69 102 HIS A O 1
ATOM 793 N N . LEU A 1 103 ? 7.044 3.786 -16.574 1.00 91.62 103 LEU A N 1
ATOM 794 C CA . LEU A 1 103 ? 7.281 2.604 -15.743 1.00 91.62 103 LEU A CA 1
ATOM 795 C C . LEU A 1 103 ? 8.583 1.895 -16.127 1.00 91.62 103 LEU A C 1
ATOM 797 O O . LEU A 1 103 ? 9.363 1.533 -15.254 1.00 91.62 103 LEU A O 1
ATOM 801 N N . THR A 1 104 ? 8.892 1.797 -17.421 1.00 90.81 104 THR A N 1
ATOM 802 C CA . THR A 1 104 ? 10.163 1.234 -17.896 1.00 90.81 104 THR A CA 1
AT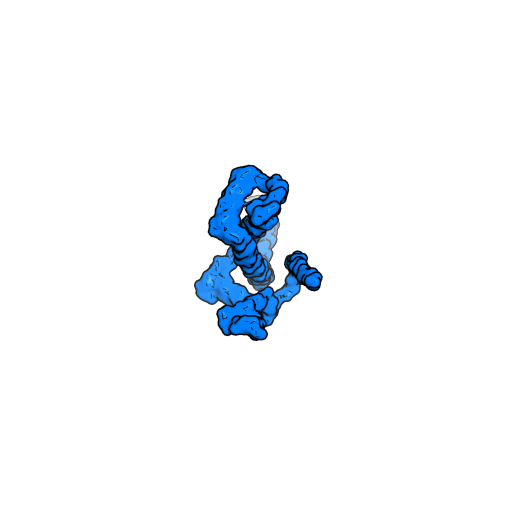OM 803 C C . THR A 1 104 ? 11.359 2.072 -17.492 1.00 90.81 104 THR A C 1
ATOM 805 O O . THR A 1 104 ? 12.347 1.515 -17.022 1.00 90.81 104 THR A O 1
ATOM 808 N N . HIS A 1 105 ? 11.276 3.396 -17.590 1.00 93.06 105 HIS A N 1
ATOM 809 C CA . HIS A 1 105 ? 12.341 4.269 -17.104 1.00 93.06 105 HIS A CA 1
ATOM 810 C C . HIS A 1 105 ? 12.579 4.090 -15.596 1.00 93.06 105 HIS A C 1
ATOM 812 O O . HIS A 1 105 ? 13.716 3.923 -15.156 1.00 93.06 105 HIS A O 1
ATOM 818 N N . PHE A 1 106 ? 11.503 4.043 -14.809 1.00 94.25 106 PHE A N 1
ATOM 819 C CA . PHE A 1 106 ? 11.575 3.778 -13.375 1.00 94.25 106 PHE A CA 1
ATOM 820 C C . PHE A 1 106 ? 12.173 2.396 -13.062 1.00 94.25 106 PHE A C 1
ATOM 822 O O . PHE A 1 106 ? 13.073 2.285 -12.227 1.00 94.25 106 PHE A O 1
ATOM 829 N N . SER A 1 107 ? 11.733 1.353 -13.765 1.00 91.81 107 SER A N 1
ATOM 830 C CA . SER A 1 107 ? 12.252 -0.011 -13.645 1.00 91.81 107 SER A CA 1
ATOM 831 C C . SER A 1 107 ? 13.738 -0.097 -14.005 1.00 91.81 107 SER A C 1
ATOM 833 O O . SER A 1 107 ? 14.487 -0.783 -13.316 1.00 91.81 107 SER A O 1
ATOM 835 N N . LEU A 1 108 ? 14.208 0.637 -15.017 1.00 91.00 108 LEU A N 1
ATOM 836 C CA . LEU A 1 108 ? 15.631 0.694 -15.366 1.00 91.00 108 LEU A CA 1
ATOM 837 C C . LEU A 1 108 ? 16.466 1.408 -14.292 1.00 91.00 108 LEU A C 1
ATOM 839 O O . LEU A 1 108 ? 17.506 0.887 -13.896 1.00 91.00 108 LEU A O 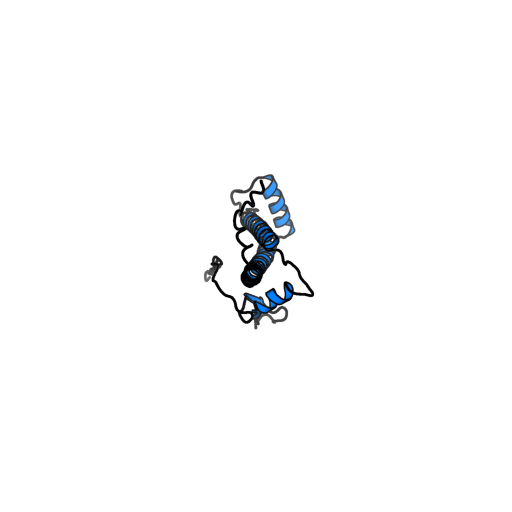1
ATOM 843 N N . ILE A 1 109 ? 15.996 2.550 -13.777 1.00 94.56 109 ILE A N 1
ATOM 844 C CA . ILE A 1 109 ? 16.687 3.304 -12.712 1.00 94.56 109 ILE A CA 1
ATOM 845 C C . ILE A 1 109 ? 16.753 2.504 -11.408 1.00 94.56 109 ILE A C 1
ATOM 847 O O . ILE A 1 109 ? 17.750 2.548 -10.694 1.00 94.56 109 ILE A O 1
ATOM 851 N N . THR A 1 110 ? 15.693 1.765 -11.091 1.00 93.75 110 THR A N 1
ATOM 852 C CA . THR A 1 110 ? 15.592 0.961 -9.865 1.00 93.75 110 THR A CA 1
ATOM 853 C C . THR A 1 110 ? 16.004 -0.494 -10.068 1.00 93.75 110 THR A C 1
ATOM 855 O O . THR A 1 110 ? 15.672 -1.339 -9.244 1.00 93.75 110 THR A O 1
ATOM 858 N N . HIS A 1 111 ? 16.692 -0.819 -11.167 1.00 90.00 111 HIS A N 1
ATOM 859 C CA . HIS A 1 111 ? 17.170 -2.171 -11.485 1.00 90.00 111 HIS A CA 1
ATOM 860 C C . HIS A 1 111 ? 16.102 -3.280 -11.362 1.00 90.00 111 HIS A C 1
ATOM 862 O O . HIS A 1 111 ? 16.405 -4.422 -11.022 1.00 90.00 111 HIS A O 1
ATOM 868 N N . GLY A 1 112 ? 14.838 -2.945 -11.620 1.00 87.88 112 GLY A N 1
ATOM 869 C CA . GLY A 1 112 ? 13.700 -3.860 -11.598 1.00 87.88 112 GLY A CA 1
ATOM 870 C C . GLY A 1 112 ? 13.138 -4.191 -10.213 1.00 87.88 112 GLY A C 1
ATOM 871 O O . GLY A 1 112 ? 12.115 -4.865 -10.141 1.00 87.88 112 GLY A O 1
ATOM 872 N N . PHE A 1 113 ? 13.739 -3.717 -9.113 1.00 89.56 113 PHE A N 1
ATOM 873 C CA . PHE A 1 113 ? 13.209 -3.965 -7.763 1.00 89.56 113 PHE A CA 1
ATOM 874 C C . PHE A 1 113 ? 12.267 -2.860 -7.264 1.00 89.56 113 PHE A C 1
ATOM 876 O O . PHE A 1 113 ? 11.542 -3.075 -6.291 1.00 89.56 113 PHE A O 1
ATOM 883 N N . GLY A 1 114 ? 12.247 -1.691 -7.914 1.00 91.31 114 GLY A N 1
ATOM 884 C CA . GLY A 1 114 ? 11.443 -0.545 -7.486 1.00 91.31 114 GLY A CA 1
ATOM 885 C C . GLY A 1 114 ? 9.940 -0.812 -7.512 1.00 91.31 114 GLY A C 1
ATOM 886 O O . GLY A 1 114 ? 9.273 -0.602 -6.500 1.00 91.31 114 GLY A O 1
ATOM 887 N N . SER A 1 115 ? 9.402 -1.312 -8.632 1.00 91.50 115 SER A N 1
ATOM 888 C CA . SER A 1 115 ? 7.957 -1.568 -8.764 1.00 91.50 115 SER A CA 1
ATOM 889 C C . SER A 1 115 ? 7.473 -2.615 -7.745 1.00 91.50 115 SER A C 1
ATOM 891 O O . SER A 1 115 ? 6.538 -2.307 -7.001 1.00 91.50 115 SER A O 1
ATOM 893 N N . PRO A 1 116 ? 8.142 -3.780 -7.575 1.00 90.19 116 PRO A N 1
ATOM 894 C CA . PRO A 1 116 ? 7.811 -4.726 -6.505 1.00 90.19 116 PRO A CA 1
ATOM 895 C C . PRO A 1 116 ? 7.912 -4.136 -5.090 1.00 90.19 116 PRO A C 1
ATOM 897 O O . PRO A 1 116 ? 7.074 -4.434 -4.238 1.00 90.19 116 PRO A O 1
ATOM 900 N N . ALA A 1 117 ? 8.903 -3.278 -4.822 1.00 92.00 117 ALA A N 1
ATOM 901 C CA . ALA A 1 117 ? 9.055 -2.637 -3.516 1.00 92.00 117 ALA A CA 1
ATOM 902 C C . ALA A 1 117 ? 7.899 -1.673 -3.206 1.00 92.00 117 ALA A C 1
ATOM 904 O O . ALA A 1 117 ? 7.366 -1.685 -2.093 1.00 92.00 117 ALA A O 1
ATOM 905 N N . ILE A 1 118 ? 7.474 -0.873 -4.191 1.00 94.00 118 ILE A N 1
ATOM 906 C CA . ILE A 1 118 ? 6.315 0.017 -4.053 1.00 94.00 118 ILE A CA 1
ATOM 907 C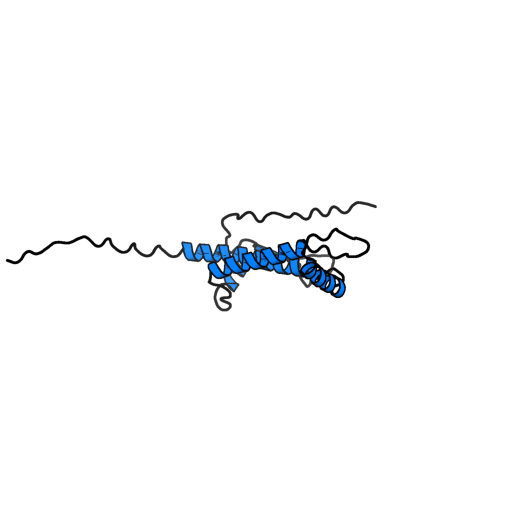 C . ILE A 1 118 ? 5.041 -0.809 -3.862 1.00 94.00 118 ILE A C 1
ATOM 909 O O . ILE A 1 118 ? 4.283 -0.531 -2.935 1.00 94.00 118 ILE A O 1
ATOM 913 N N . VAL A 1 119 ? 4.825 -1.857 -4.662 1.00 93.38 119 VAL A N 1
ATOM 914 C CA . VAL A 1 119 ? 3.672 -2.760 -4.508 1.00 93.38 119 VAL A CA 1
ATOM 915 C C . VAL A 1 119 ? 3.625 -3.360 -3.101 1.00 93.38 119 VAL A C 1
ATOM 917 O O . VAL A 1 119 ? 2.569 -3.347 -2.466 1.00 93.3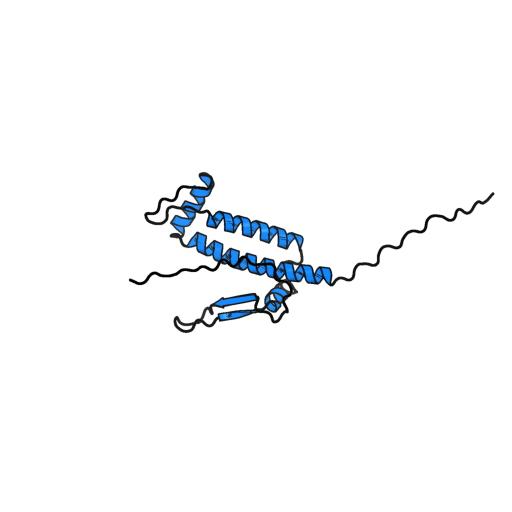8 119 VAL A O 1
ATOM 920 N N . ALA A 1 120 ? 4.757 -3.816 -2.559 1.00 89.38 120 ALA A N 1
ATOM 921 C CA . ALA A 1 120 ? 4.826 -4.349 -1.199 1.00 89.38 120 ALA A CA 1
ATOM 922 C C . ALA A 1 120 ? 4.477 -3.290 -0.136 1.00 89.38 120 ALA A C 1
ATOM 924 O O . ALA A 1 120 ? 3.691 -3.558 0.778 1.00 89.38 120 ALA A O 1
ATOM 925 N N . ALA A 1 121 ? 5.008 -2.070 -0.271 1.00 91.94 121 ALA A N 1
ATOM 926 C CA . ALA A 1 121 ? 4.704 -0.964 0.635 1.00 91.94 121 ALA A CA 1
ATOM 927 C C . ALA A 1 121 ? 3.215 -0.585 0.592 1.00 91.94 121 ALA A C 1
ATOM 929 O O . ALA A 1 121 ? 2.564 -0.470 1.632 1.00 91.94 121 ALA A O 1
ATOM 930 N N . LEU A 1 122 ? 2.647 -0.457 -0.607 1.00 93.62 122 LEU A N 1
ATOM 931 C CA . LEU A 1 122 ? 1.236 -0.140 -0.801 1.00 93.62 122 LEU A CA 1
ATOM 932 C C . LEU A 1 122 ? 0.323 -1.271 -0.331 1.00 93.62 122 LEU A C 1
ATOM 934 O O . LEU A 1 122 ? -0.749 -1.001 0.193 1.00 93.62 122 LEU A O 1
ATOM 938 N N . THR A 1 123 ? 0.745 -2.529 -0.441 1.00 91.12 123 THR A N 1
ATOM 939 C CA . THR A 1 123 ? 0.013 -3.674 0.123 1.00 91.12 123 THR A CA 1
ATOM 940 C C . THR A 1 123 ? -0.082 -3.568 1.645 1.00 91.12 123 THR A C 1
ATOM 942 O O . THR A 1 123 ? -1.159 -3.746 2.213 1.00 91.12 123 THR A O 1
ATOM 945 N N . ALA A 1 124 ? 1.006 -3.189 2.325 1.00 89.06 124 ALA A N 1
ATOM 946 C CA . ALA A 1 124 ? 0.964 -2.930 3.763 1.00 89.06 124 ALA A CA 1
ATOM 947 C C . ALA A 1 124 ? 0.008 -1.772 4.113 1.00 89.06 124 ALA A C 1
ATOM 949 O O . ALA A 1 124 ? -0.756 -1.873 5.076 1.00 89.06 124 ALA A O 1
ATOM 950 N N . VAL A 1 125 ? -0.007 -0.706 3.303 1.00 90.38 125 VAL A N 1
ATOM 951 C CA . VAL A 1 125 ? -0.947 0.418 3.455 1.00 90.38 125 VAL A CA 1
ATOM 952 C C . VAL A 1 125 ? -2.396 -0.023 3.233 1.00 90.38 125 VAL A C 1
ATOM 954 O O . VAL A 1 125 ? -3.258 0.329 4.033 1.00 90.38 125 VAL A O 1
ATOM 957 N N . GLN A 1 126 ? -2.684 -0.826 2.204 1.00 91.12 126 GLN A N 1
ATOM 958 C CA . GLN A 1 126 ? -4.026 -1.370 1.960 1.00 91.12 126 GLN A CA 1
ATOM 959 C C . GLN A 1 126 ? -4.514 -2.191 3.148 1.00 91.12 126 GLN A C 1
ATOM 961 O O . GLN A 1 126 ? -5.654 -2.029 3.580 1.00 91.12 126 GLN A O 1
ATOM 966 N N . ASN A 1 127 ? -3.655 -3.041 3.706 1.00 89.38 127 ASN A N 1
ATOM 967 C CA . ASN A 1 127 ? -3.992 -3.860 4.866 1.00 89.38 127 ASN A CA 1
ATOM 968 C C . ASN A 1 127 ? -4.319 -2.983 6.084 1.00 89.38 127 ASN A C 1
ATOM 970 O O . ASN A 1 127 ? -5.338 -3.195 6.740 1.00 89.38 127 ASN A O 1
ATOM 974 N N . PHE A 1 128 ? -3.517 -1.945 6.335 1.00 87.88 128 PHE A N 1
ATOM 975 C CA . PHE A 1 128 ? -3.780 -0.979 7.402 1.00 87.88 128 PHE A CA 1
ATOM 976 C C . PHE A 1 128 ? -5.104 -0.227 7.200 1.00 87.88 128 PHE A C 1
ATOM 978 O O . PHE A 1 128 ? -5.893 -0.101 8.136 1.00 87.88 128 PHE A O 1
ATOM 985 N N . LEU A 1 129 ? -5.372 0.253 5.981 1.00 89.12 129 LEU A N 1
ATOM 986 C CA . LEU A 1 129 ? -6.618 0.946 5.647 1.00 89.12 129 LEU A CA 1
ATOM 987 C C . LEU A 1 129 ? -7.836 0.034 5.819 1.00 89.12 129 LEU A C 1
ATOM 989 O O . LEU A 1 129 ? -8.865 0.492 6.305 1.00 89.12 129 LEU A O 1
ATOM 993 N N . ASN A 1 130 ? -7.725 -1.248 5.466 1.00 89.25 130 ASN A N 1
ATOM 994 C CA . ASN A 1 130 ? -8.809 -2.210 5.646 1.00 89.25 130 ASN A CA 1
ATOM 995 C C . ASN A 1 130 ? -9.142 -2.441 7.124 1.00 89.25 130 ASN A C 1
ATOM 997 O O . ASN A 1 130 ? -10.312 -2.351 7.485 1.00 89.25 130 ASN A O 1
ATOM 1001 N N . GLU A 1 131 ? -8.149 -2.667 7.989 1.00 86.81 131 GLU A N 1
ATOM 1002 C CA . GLU A 1 131 ? -8.415 -2.772 9.434 1.00 86.81 131 GLU A CA 1
ATOM 1003 C C . GLU A 1 131 ? -8.933 -1.459 10.027 1.00 86.81 131 GLU A C 1
ATOM 1005 O O . GLU A 1 131 ? -9.816 -1.459 10.883 1.00 86.81 131 GLU A O 1
ATOM 1010 N N . SER A 1 132 ? -8.449 -0.325 9.522 1.00 86.12 132 SER A N 1
ATOM 1011 C CA . SER A 1 132 ? -8.914 0.986 9.969 1.00 86.12 132 SER A CA 1
ATOM 1012 C C . SER A 1 132 ? -10.384 1.221 9.621 1.00 86.12 132 SER A C 1
ATOM 1014 O O . SER A 1 132 ? -11.139 1.732 10.444 1.00 86.12 132 SER A O 1
ATOM 1016 N N . LEU A 1 133 ? -10.818 0.811 8.427 1.00 87.94 133 LEU A N 1
ATOM 1017 C CA . LEU A 1 133 ? -12.219 0.889 8.011 1.00 87.94 133 LEU A CA 1
ATOM 1018 C C . LEU A 1 133 ? -13.123 0.015 8.883 1.00 87.94 133 LEU A C 1
ATOM 1020 O O . LEU A 1 133 ? -14.159 0.502 9.329 1.00 87.94 133 LEU A O 1
ATOM 1024 N N . LYS A 1 134 ? -12.700 -1.217 9.204 1.00 85.50 134 LYS A N 1
ATOM 1025 C CA . LYS A 1 134 ? -13.431 -2.098 10.133 1.00 85.50 134 LYS A CA 1
ATOM 1026 C C . LYS A 1 134 ? -13.623 -1.441 11.502 1.00 85.50 134 LYS A C 1
ATOM 1028 O O . LYS A 1 134 ? -14.707 -1.503 12.079 1.00 85.50 134 LYS A O 1
ATOM 1033 N N . TYR A 1 135 ? -12.583 -0.781 12.016 1.00 80.69 135 TYR A N 1
ATOM 1034 C CA . TYR A 1 135 ? -12.661 -0.059 13.284 1.00 80.69 135 TYR A CA 1
ATOM 1035 C C . TYR A 1 135 ? -13.627 1.134 13.226 1.00 80.69 135 TYR A C 1
ATOM 1037 O O . TYR A 1 135 ? -14.459 1.299 14.119 1.00 80.69 135 TYR A O 1
ATOM 1045 N N . LEU A 1 136 ? -13.545 1.957 12.176 1.00 81.56 136 LEU A N 1
ATOM 1046 C CA . LEU A 1 136 ? -14.416 3.126 12.010 1.00 81.56 136 LEU A CA 1
ATOM 1047 C C . LEU A 1 136 ? -15.890 2.733 11.850 1.00 81.56 136 LEU A C 1
ATOM 1049 O O . LEU A 1 136 ? -16.757 3.374 12.439 1.00 81.56 136 LEU A O 1
ATOM 1053 N N . GLU A 1 137 ? -16.171 1.669 11.098 1.00 84.38 137 GLU A N 1
ATOM 1054 C CA . GLU A 1 137 ? -17.524 1.130 10.927 1.00 84.38 137 GLU A CA 1
ATOM 1055 C C . GLU A 1 137 ? -18.112 0.665 12.265 1.00 84.38 137 GLU A C 1
ATOM 1057 O O . GLU A 1 137 ? -19.250 1.002 12.596 1.00 84.38 137 GLU A O 1
ATOM 1062 N N . LYS A 1 138 ? -17.304 -0.009 13.095 1.00 79.56 138 LYS A N 1
ATOM 1063 C CA . LYS A 1 138 ? -17.701 -0.388 14.455 1.00 79.56 138 LYS A CA 1
ATOM 1064 C C . LYS A 1 138 ? -18.028 0.832 15.313 1.00 79.56 138 LYS A C 1
ATOM 1066 O O . LYS A 1 138 ? -19.063 0.835 15.966 1.00 79.56 138 LYS A O 1
ATOM 1071 N N . GLN A 1 139 ? -17.184 1.866 15.303 1.00 77.12 139 GLN A N 1
ATOM 1072 C CA . GLN A 1 139 ? -17.422 3.083 16.091 1.00 77.12 139 GLN A CA 1
ATOM 1073 C C . GLN A 1 139 ? -18.709 3.806 15.676 1.00 77.12 139 GLN A C 1
ATOM 1075 O O . GLN A 1 139 ? -19.421 4.316 16.537 1.00 77.12 139 GLN A O 1
ATOM 1080 N N . LEU A 1 140 ? -19.034 3.810 14.379 1.00 75.94 140 LEU A N 1
ATOM 1081 C CA . LEU A 1 140 ? -20.291 4.363 13.879 1.00 75.94 140 LEU A CA 1
ATOM 1082 C C . LEU A 1 140 ? -21.496 3.509 14.297 1.00 75.94 140 LEU A C 1
ATOM 1084 O O . LEU A 1 140 ? -22.495 4.053 14.755 1.00 75.94 140 LEU A O 1
ATOM 1088 N N . SER A 1 141 ? -21.394 2.180 14.196 1.00 73.62 141 SER A N 1
ATOM 1089 C CA . SER A 1 141 ? -22.459 1.259 14.618 1.00 73.62 141 SER A CA 1
ATOM 1090 C C . SER A 1 141 ? -22.703 1.271 16.130 1.00 73.62 141 SER A C 1
ATOM 1092 O O . SER A 1 141 ? -23.787 0.897 16.572 1.00 73.62 141 SER A O 1
ATOM 1094 N N . ASN A 1 142 ? -21.702 1.657 16.924 1.00 67.25 142 ASN A N 1
ATOM 1095 C CA . ASN A 1 142 ? -21.799 1.765 18.378 1.00 67.25 142 ASN A CA 1
ATOM 1096 C C . ASN A 1 142 ? -22.372 3.115 18.841 1.00 67.25 142 ASN A C 1
ATOM 1098 O O . ASN A 1 142 ? -22.591 3.292 20.042 1.00 67.25 142 ASN A O 1
ATOM 1102 N N . TYR A 1 143 ? -22.603 4.058 17.920 1.00 55.94 143 TYR A N 1
ATOM 1103 C CA . TYR A 1 143 ? -23.384 5.255 18.203 1.00 55.94 143 TYR A CA 1
ATOM 1104 C C . TYR A 1 143 ? -24.858 4.832 18.280 1.00 55.94 143 TYR A C 1
ATOM 1106 O O . TYR A 1 143 ? -25.380 4.322 17.286 1.00 55.94 143 TYR A O 1
ATOM 1114 N N . PRO A 1 144 ? -25.543 4.985 19.430 1.00 51.31 144 PRO A N 1
ATOM 1115 C CA . PRO A 1 144 ? -26.966 4.698 19.489 1.00 51.31 144 PRO A CA 1
ATOM 1116 C C . PRO A 1 144 ? -27.658 5.569 18.444 1.00 51.31 144 PRO A C 1
ATOM 1118 O O . PRO A 1 144 ? -27.381 6.768 18.340 1.00 51.31 144 PRO A O 1
ATOM 1121 N N . SER A 1 145 ? -28.520 4.944 17.645 1.00 48.31 145 SER A N 1
ATOM 1122 C CA . SER A 1 145 ? -29.454 5.621 16.756 1.00 48.31 145 SER A CA 1
ATOM 1123 C C . SER A 1 145 ? -30.030 6.823 17.498 1.00 48.31 145 SER A C 1
ATOM 1125 O O . SER A 1 145 ? -30.635 6.670 18.561 1.00 48.31 145 SER A O 1
ATOM 1127 N N . ALA A 1 146 ? -29.797 8.024 16.964 1.00 48.75 146 ALA A N 1
ATOM 1128 C CA . ALA A 1 146 ? -30.454 9.222 17.461 1.00 48.75 146 ALA A CA 1
ATOM 1129 C C . ALA A 1 146 ? -31.962 8.930 17.570 1.00 48.75 146 ALA A C 1
ATOM 1131 O O . ALA A 1 146 ? -32.501 8.258 16.681 1.00 48.75 146 ALA A O 1
ATOM 1132 N N . PRO A 1 147 ? -32.643 9.371 18.644 1.00 42.56 147 PRO A N 1
ATOM 1133 C CA . PRO A 1 147 ? -34.067 9.128 18.786 1.00 42.56 147 PRO A CA 1
ATOM 1134 C C . PRO A 1 147 ? -34.768 9.648 17.531 1.00 42.56 147 PRO A C 1
ATOM 1136 O O . PRO A 1 147 ? -34.575 10.797 17.130 1.00 42.56 147 PRO A O 1
ATOM 1139 N N . HIS A 1 148 ? -35.525 8.753 16.897 1.00 40.22 148 HIS A N 1
ATOM 1140 C CA . HIS A 1 148 ? -36.445 9.042 15.808 1.00 40.22 148 HIS A CA 1
ATOM 1141 C C . HIS A 1 148 ? -37.178 10.346 16.132 1.00 40.22 148 HIS A C 1
ATOM 1143 O O . HIS A 1 148 ? -37.894 10.418 17.133 1.00 40.22 148 HIS A O 1
ATOM 1149 N N . LEU A 1 149 ? -36.956 11.383 15.318 1.00 38.66 149 LEU A N 1
ATOM 1150 C CA . LEU A 1 149 ? -37.642 12.663 15.444 1.00 38.66 149 LEU A CA 1
ATOM 1151 C C . LEU A 1 149 ? -39.143 12.367 15.509 1.00 38.66 149 LEU A C 1
ATOM 1153 O O . LEU A 1 149 ? -39.679 11.698 14.623 1.00 38.66 149 LEU A O 1
ATOM 1157 N N . GLY A 1 150 ? -39.773 12.755 16.617 1.00 36.47 150 GLY A N 1
ATOM 1158 C CA . GLY A 1 150 ? -41.171 12.462 16.899 1.00 36.47 150 GLY A CA 1
ATOM 1159 C C . GLY A 1 150 ? -42.045 12.805 15.700 1.00 36.47 150 GLY A C 1
ATOM 1160 O O . GLY A 1 150 ? -41.913 13.873 15.101 1.00 36.47 150 GLY A O 1
ATOM 1161 N N . SER A 1 151 ? -42.917 11.868 15.346 1.00 35.34 151 SER A N 1
ATOM 1162 C CA . SER A 1 151 ? -44.065 12.111 14.487 1.00 35.34 151 SER A CA 1
ATOM 1163 C C . SER A 1 151 ? -44.776 13.378 14.959 1.00 35.34 151 SER A C 1
ATOM 1165 O O . SER A 1 151 ? -45.305 13.421 16.066 1.00 35.34 151 SER A O 1
ATOM 1167 N N . VAL A 1 152 ? -44.753 14.420 14.133 1.00 42.44 152 VAL A N 1
ATOM 1168 C CA . VAL A 1 152 ? -45.597 15.598 14.319 1.00 42.44 152 VAL A CA 1
ATOM 1169 C C . VAL A 1 152 ? -47.038 15.142 14.091 1.00 42.44 152 VAL A C 1
ATOM 1171 O O . VAL A 1 152 ? -47.424 14.858 12.957 1.00 42.44 152 VAL A O 1
ATOM 1174 N N . ASP A 1 153 ? -47.811 15.027 15.172 1.00 36.91 153 ASP A N 1
ATOM 1175 C CA . ASP A 1 153 ? -49.257 14.807 15.130 1.00 36.91 153 ASP A CA 1
ATOM 1176 C C . ASP A 1 153 ? -49.947 15.921 14.316 1.00 36.91 153 ASP A C 1
ATOM 1178 O O . ASP A 1 153 ? -49.694 17.111 14.549 1.00 36.91 153 ASP A O 1
ATOM 1182 N N . PRO A 1 154 ? -50.832 15.595 13.356 1.00 44.56 154 PRO A N 1
ATOM 1183 C CA . PRO A 1 154 ? -51.532 16.605 12.586 1.00 44.56 154 PRO A CA 1
ATOM 1184 C C . PRO A 1 154 ? -52.717 17.165 13.387 1.00 44.56 154 PRO A C 1
ATOM 1186 O O . PRO A 1 154 ? -53.639 16.443 13.744 1.00 44.56 154 PRO A O 1
ATOM 1189 N N . LYS A 1 155 ? -52.684 18.487 13.596 1.00 41.66 155 LYS A N 1
ATOM 1190 C CA . LYS A 1 155 ? -53.821 19.426 13.691 1.00 41.66 155 LYS A CA 1
ATOM 1191 C C . LYS A 1 155 ? -55.024 19.016 14.567 1.00 41.66 155 LYS A C 1
ATOM 1193 O O . LYS A 1 155 ? -55.880 18.242 14.151 1.00 41.66 155 LYS A O 1
ATOM 1198 N N . LYS A 1 156 ? -55.219 19.743 15.674 1.00 39.06 156 LYS A N 1
ATOM 1199 C CA . LYS A 1 156 ? -56.569 20.136 16.112 1.00 39.06 156 LYS A CA 1
ATOM 1200 C C . LYS A 1 156 ? -56.773 21.622 15.835 1.00 39.06 156 LYS A C 1
ATOM 1202 O O . LYS A 1 156 ? -55.993 22.466 16.261 1.00 39.06 156 LYS A O 1
ATOM 1207 N N . GLU A 1 157 ? -57.782 21.868 15.018 1.00 41.22 157 GLU A N 1
ATOM 1208 C CA . GLU A 1 157 ? -58.303 23.144 14.555 1.00 41.22 157 GLU A CA 1
ATOM 1209 C C . GLU A 1 157 ? -59.254 23.691 15.628 1.00 41.22 157 GLU A C 1
ATOM 1211 O O . GLU A 1 157 ? -60.276 23.071 15.913 1.00 41.22 157 GLU A O 1
ATOM 1216 N N . ASP A 1 158 ? -58.905 24.819 16.253 1.00 41.75 158 ASP A N 1
ATOM 1217 C CA . ASP A 1 158 ? -59.818 25.570 17.121 1.00 41.75 158 ASP A CA 1
ATOM 1218 C C . ASP A 1 158 ? -60.606 26.567 16.264 1.00 41.75 158 ASP A C 1
ATOM 1220 O O . ASP A 1 158 ? -60.113 27.627 15.865 1.00 41.75 158 ASP A O 1
ATOM 1224 N N . THR A 1 159 ? -61.854 26.215 15.961 1.00 42.59 159 THR A N 1
ATOM 1225 C CA . THR A 1 159 ? -62.839 27.120 15.370 1.00 42.59 159 THR A CA 1
ATOM 1226 C C . THR A 1 159 ? -63.300 28.116 16.435 1.00 42.59 159 THR A C 1
ATOM 1228 O O . THR A 1 159 ? -63.992 27.757 17.385 1.00 42.59 159 THR A O 1
ATOM 1231 N N . LYS A 1 160 ? -62.965 29.397 16.257 1.00 44.41 160 LYS A N 1
ATOM 1232 C CA . LYS A 1 160 ? -63.626 30.510 16.950 1.00 44.41 160 LYS A CA 1
ATOM 1233 C C . LYS A 1 160 ? -64.351 31.391 15.937 1.00 44.41 160 LYS A C 1
ATOM 1235 O O . LYS A 1 160 ? -63.757 32.349 15.443 1.00 44.41 160 LYS A O 1
ATOM 1240 N N . LYS A 1 161 ? -65.625 31.093 15.674 1.00 37.59 161 LYS A N 1
ATOM 1241 C CA . LYS A 1 161 ? -66.713 32.081 15.585 1.00 37.59 161 LYS A CA 1
ATOM 1242 C C . LYS A 1 161 ? -68.072 31.414 15.441 1.00 37.59 161 LYS A C 1
ATOM 1244 O O . LYS A 1 161 ? -68.158 30.463 14.641 1.00 37.59 161 LYS A O 1
#

Solvent-accessible surface area (backbone atoms only — not comparable to full-atom values): 10144 Å² total; per-residue (Å²): 137,82,85,83,84,80,81,76,78,80,69,76,81,70,89,71,81,86,82,54,55,83,37,73,68,48,71,45,76,43,95,79,45,61,100,84,49,84,49,63,46,75,39,32,39,40,59,57,51,51,45,45,34,80,94,59,48,72,62,83,47,62,69,60,41,55,52,50,43,50,55,52,48,55,51,42,55,54,56,73,56,63,47,55,63,61,82,96,46,78,59,78,74,82,56,58,69,71,61,44,50,54,53,30,53,49,28,62,77,41,73,60,50,44,57,61,51,50,40,53,53,50,48,55,49,45,52,50,41,51,56,50,43,56,52,49,52,49,58,57,69,69,47,74,77,72,79,77,78,74,82,80,77,83,79,85,84,85,86,87,129

Nearest PDB structures (foldseek):
  8j0q-assembly1_B  TM=6.204E-01  e=2.392E-09  Homo sapiens
  8j0q-assembly1_A  TM=6.166E-01  e=1.392E-08  Homo sapiens
  8j0l-assembly1_B  TM=5.922E-01  e=2.752E-08  Homo sapiens
  8j0r-assembly1_B  TM=5.419E-01  e=4.221E-09  Homo sapiens
  8j0l-assembly1_A  TM=5.334E-01  e=7.650E-08  Homo sapiens

Secondary structure (DSSP, 8-state):
--------------------TTSEEEEEEPTT--TT--PEEEEEHHHHHHHHSTTT-----HHHHHHHHHHHHHHHHHHHT-----TT--PPP-S-HHHHHHHHHHHHHTTTTHHHHHHHHHHHHHHHHHHHHHHHHHHHHTS------------------